Protein AF-A0A016WSY4-F1 (afdb_monomer_lite)

Radius of gyration: 16.07 Å; chains: 1; bounding box: 34×39×50 Å

Structure (mmCIF, N/CA/C/O backbone):
data_AF-A0A016WSY4-F1
#
_entry.id   AF-A0A016WSY4-F1
#
loop_
_atom_site.group_PDB
_atom_site.id
_atom_site.type_symbol
_atom_site.label_atom_id
_atom_site.label_alt_id
_atom_site.label_comp_id
_atom_site.label_asym_id
_atom_site.label_entity_id
_atom_site.label_seq_id
_atom_site.pdbx_PDB_ins_code
_atom_site.Cartn_x
_atom_site.Cartn_y
_atom_site.Cartn_z
_atom_site.occupancy
_atom_site.B_iso_or_equiv
_atom_site.auth_seq_id
_atom_site.auth_comp_id
_atom_site.auth_asym_id
_atom_site.auth_atom_id
_atom_site.pdbx_PDB_model_num
ATOM 1 N N . MET A 1 1 ? -4.813 25.061 -29.828 1.00 35.97 1 MET A N 1
ATOM 2 C CA . MET A 1 1 ? -3.754 25.445 -28.869 1.00 35.97 1 MET A CA 1
ATOM 3 C C . MET A 1 1 ? -3.486 24.241 -27.984 1.00 35.97 1 MET A C 1
ATOM 5 O O . MET A 1 1 ? -4.291 23.960 -27.110 1.00 35.97 1 MET A O 1
ATOM 9 N N . GLY A 1 2 ? -2.458 23.454 -28.306 1.00 41.19 2 GLY A N 1
ATOM 10 C CA . GLY A 1 2 ? -2.128 22.241 -27.560 1.00 41.19 2 GLY A CA 1
ATOM 11 C C . GLY A 1 2 ? -1.401 22.601 -26.273 1.00 41.19 2 GLY A C 1
ATOM 12 O O . GLY A 1 2 ? -0.325 23.192 -26.320 1.00 41.19 2 GLY A O 1
ATOM 13 N N . THR A 1 3 ? -1.988 22.272 -25.129 1.00 43.53 3 THR A N 1
ATOM 14 C CA . THR A 1 3 ? -1.260 22.223 -23.865 1.00 43.53 3 THR A CA 1
ATOM 15 C C . THR A 1 3 ? -0.214 21.119 -23.991 1.00 43.53 3 THR A C 1
ATOM 17 O O . THR A 1 3 ? -0.553 19.940 -24.059 1.00 43.53 3 THR A O 1
ATOM 20 N N . LEU A 1 4 ? 1.062 21.502 -24.097 1.00 47.78 4 LEU A N 1
ATOM 21 C CA . LEU A 1 4 ? 2.178 20.567 -23.990 1.00 47.78 4 LEU A CA 1
ATOM 22 C C . LEU A 1 4 ? 2.006 19.808 -22.674 1.00 47.78 4 LEU A C 1
ATOM 24 O O . LEU A 1 4 ? 1.994 20.422 -21.605 1.00 47.78 4 LEU A O 1
ATOM 28 N N . ALA A 1 5 ? 1.813 18.491 -22.761 1.00 50.09 5 ALA A N 1
ATOM 29 C CA . ALA A 1 5 ? 1.825 17.652 -21.578 1.00 50.09 5 ALA A CA 1
ATOM 30 C C . ALA A 1 5 ? 3.156 17.904 -20.843 1.00 50.09 5 ALA A C 1
ATOM 32 O O . ALA A 1 5 ? 4.201 17.953 -21.502 1.00 50.09 5 ALA A O 1
ATOM 33 N N . PRO A 1 6 ? 3.134 18.126 -19.517 1.00 55.69 6 PRO A N 1
ATOM 34 C CA . PRO A 1 6 ? 4.354 18.316 -18.745 1.00 55.69 6 PRO A CA 1
ATOM 35 C C . PRO A 1 6 ? 5.336 17.176 -19.038 1.00 55.69 6 PRO A C 1
ATOM 37 O O . PRO A 1 6 ? 4.920 16.023 -19.177 1.00 55.69 6 PRO A O 1
ATOM 40 N N . SER A 1 7 ? 6.634 17.488 -19.142 1.00 64.88 7 SER A N 1
ATOM 41 C CA . SER A 1 7 ? 7.668 16.453 -19.267 1.00 64.88 7 SER A CA 1
ATOM 42 C C . SER A 1 7 ? 7.490 15.424 -18.150 1.00 64.88 7 SER A C 1
ATOM 44 O O . SER A 1 7 ? 7.047 15.788 -17.054 1.00 64.88 7 SER A O 1
ATOM 46 N N . SER A 1 8 ? 7.832 14.156 -18.408 1.00 63.66 8 SER A N 1
ATOM 47 C CA . SER A 1 8 ? 7.675 13.069 -17.431 1.00 63.66 8 SER A CA 1
ATOM 48 C C . SER A 1 8 ? 8.158 13.490 -16.044 1.00 63.66 8 SER A C 1
ATOM 50 O O . SER A 1 8 ? 7.426 13.350 -15.070 1.00 63.66 8 SER A O 1
ATOM 52 N N . ASP A 1 9 ? 9.320 14.136 -15.980 1.00 65.62 9 ASP A N 1
ATOM 53 C CA . ASP A 1 9 ? 9.967 14.567 -14.743 1.00 65.62 9 ASP A CA 1
ATOM 54 C C . ASP A 1 9 ? 9.170 15.637 -13.984 1.00 65.62 9 ASP A C 1
ATOM 56 O O . ASP A 1 9 ? 9.051 15.574 -12.761 1.00 65.62 9 ASP A O 1
ATOM 60 N N . SER A 1 10 ? 8.559 16.590 -14.692 1.00 65.12 10 SER A N 1
ATOM 61 C CA . SER A 1 10 ? 7.732 17.637 -14.074 1.00 65.12 10 SER A CA 1
ATOM 62 C C . SER A 1 10 ? 6.388 17.107 -13.558 1.00 65.12 10 SER A C 1
ATOM 64 O O . SER A 1 10 ? 5.914 17.545 -12.508 1.00 65.12 10 SER A O 1
ATOM 66 N N . PHE A 1 11 ? 5.808 16.110 -14.233 1.00 64.69 11 PHE A N 1
ATOM 67 C CA . PHE A 1 11 ? 4.610 15.413 -13.763 1.00 64.69 11 PHE A CA 1
ATOM 68 C C . PHE A 1 11 ? 4.905 14.541 -12.534 1.00 64.69 11 PHE A C 1
ATOM 70 O O . PHE A 1 11 ? 4.161 14.595 -11.555 1.00 64.69 11 PHE A O 1
ATOM 77 N N . ILE A 1 12 ? 6.028 13.809 -12.535 1.00 64.25 12 ILE A N 1
ATOM 78 C CA . ILE A 1 12 ? 6.499 13.059 -11.360 1.00 64.25 12 ILE A CA 1
ATOM 79 C C . ILE A 1 12 ? 6.726 14.000 -10.171 1.00 64.25 12 ILE A C 1
ATOM 81 O O . ILE A 1 12 ? 6.282 13.708 -9.062 1.00 64.25 12 ILE A O 1
ATOM 85 N N . ALA A 1 13 ? 7.384 15.141 -10.387 1.00 65.31 13 ALA A N 1
ATOM 86 C CA . ALA A 1 13 ? 7.637 16.118 -9.330 1.00 65.31 13 ALA A CA 1
ATOM 87 C C . ALA A 1 13 ? 6.341 16.709 -8.753 1.00 65.31 13 ALA A C 1
ATOM 89 O O . ALA A 1 13 ? 6.261 16.963 -7.553 1.00 65.31 13 ALA A O 1
ATOM 90 N N . TYR A 1 14 ? 5.315 16.908 -9.586 1.00 63.34 14 TYR A N 1
ATOM 91 C CA . TYR A 1 14 ? 3.997 17.347 -9.133 1.00 63.34 14 TYR A CA 1
ATOM 92 C C . TYR A 1 14 ? 3.287 16.281 -8.286 1.00 63.34 14 TYR A C 1
ATOM 94 O O . TYR A 1 14 ? 2.741 16.614 -7.236 1.00 63.34 14 TYR A O 1
ATOM 102 N N . LEU A 1 15 ? 3.319 15.016 -8.715 1.00 62.84 15 LEU A N 1
ATOM 103 C CA . LEU A 1 15 ? 2.683 13.904 -7.999 1.00 62.84 15 LEU A CA 1
ATOM 104 C C . LEU A 1 15 ? 3.372 13.569 -6.672 1.00 62.84 15 LEU A C 1
ATOM 106 O O . LEU A 1 15 ? 2.699 13.182 -5.724 1.00 62.84 15 LEU A O 1
ATOM 110 N N . ASN A 1 16 ? 4.687 13.769 -6.585 1.00 63.00 16 ASN A N 1
ATOM 111 C CA . ASN A 1 16 ? 5.472 13.526 -5.373 1.00 63.00 16 ASN A CA 1
ATOM 112 C C . ASN A 1 16 ? 5.549 14.742 -4.437 1.00 63.00 16 ASN A C 1
ATOM 114 O O . ASN A 1 16 ? 6.398 14.774 -3.541 1.00 63.00 16 ASN A O 1
ATOM 118 N N . LYS A 1 17 ? 4.706 15.766 -4.628 1.00 65.38 17 LYS A N 1
ATOM 119 C CA . LYS A 1 17 ? 4.652 16.877 -3.675 1.00 65.38 17 LYS A CA 1
ATOM 120 C C . LYS A 1 17 ? 4.302 16.341 -2.282 1.00 65.38 17 LYS A C 1
ATOM 122 O O . LYS A 1 17 ? 3.398 15.515 -2.160 1.00 65.38 17 LYS A O 1
ATOM 127 N N . PRO A 1 18 ? 4.997 16.802 -1.230 1.00 62.47 18 PRO A N 1
ATOM 128 C CA . PRO A 1 18 ? 4.700 16.362 0.121 1.00 62.47 18 PRO A CA 1
ATOM 129 C C . PRO A 1 18 ? 3.262 16.736 0.477 1.00 62.47 18 PRO A C 1
ATOM 131 O O . PRO A 1 18 ? 2.870 17.895 0.327 1.00 62.47 18 PRO A O 1
ATOM 134 N N . ILE A 1 19 ? 2.513 15.754 0.980 1.00 62.31 19 ILE A N 1
ATOM 135 C CA . ILE A 1 19 ? 1.176 15.972 1.535 1.00 62.31 19 ILE A CA 1
ATOM 136 C C . ILE A 1 19 ? 1.274 17.032 2.628 1.00 62.31 19 ILE A C 1
ATOM 138 O O . ILE A 1 19 ? 2.120 16.963 3.527 1.00 62.31 19 ILE A O 1
ATOM 142 N N . HIS A 1 20 ? 0.439 18.061 2.523 1.00 63.56 20 HIS A N 1
ATOM 143 C CA . HIS A 1 20 ? 0.478 19.178 3.454 1.00 63.56 20 HIS A CA 1
ATOM 144 C C . HIS A 1 20 ? -0.131 18.762 4.799 1.00 63.56 20 HIS A C 1
ATOM 146 O O . HIS A 1 20 ? -1.101 18.014 4.849 1.00 63.56 20 HIS A O 1
ATOM 152 N N . ARG A 1 21 ? 0.393 19.294 5.915 1.00 58.25 21 ARG A N 1
ATOM 153 C CA . ARG A 1 21 ? -0.044 18.959 7.293 1.00 58.25 21 ARG A CA 1
ATOM 154 C C . ARG A 1 21 ? -1.568 18.957 7.500 1.00 58.25 21 ARG A C 1
ATOM 156 O O . ARG A 1 21 ? -2.058 18.181 8.307 1.00 58.25 21 ARG A O 1
ATOM 163 N N . LYS A 1 22 ? -2.304 19.821 6.791 1.00 62.28 22 LYS A N 1
ATOM 164 C CA . LYS A 1 22 ? -3.771 19.907 6.880 1.00 62.28 22 LYS A CA 1
ATOM 165 C C . LYS A 1 22 ? -4.492 18.690 6.287 1.00 62.28 22 LYS A C 1
ATOM 167 O O . LYS A 1 22 ? -5.556 18.344 6.776 1.00 62.28 22 LYS A O 1
ATOM 172 N N . GLU A 1 23 ? -3.929 18.047 5.269 1.00 63.19 23 GLU A N 1
ATOM 173 C CA . GLU A 1 23 ? -4.536 16.887 4.599 1.00 63.19 23 GLU A CA 1
ATOM 174 C C . GLU A 1 23 ? -4.441 15.622 5.462 1.00 63.19 23 GLU A C 1
ATOM 176 O O . GLU A 1 23 ? -5.360 14.810 5.461 1.00 63.19 23 GLU A O 1
ATOM 181 N N . VAL A 1 24 ? -3.379 15.495 6.267 1.00 69.06 24 VAL A N 1
ATOM 182 C CA . VAL A 1 24 ? -3.214 14.382 7.220 1.00 69.06 24 VAL A CA 1
ATOM 183 C C . VAL A 1 24 ? -4.312 14.400 8.292 1.00 69.06 24 VAL A C 1
ATOM 185 O O . VAL A 1 24 ? -4.882 13.360 8.596 1.00 69.06 24 VAL A O 1
ATOM 188 N N . LEU A 1 25 ? -4.690 15.585 8.785 1.00 81.00 25 LEU A N 1
ATOM 189 C CA . LEU A 1 25 ? -5.719 15.724 9.823 1.00 81.00 25 LEU A CA 1
ATOM 190 C C . LEU A 1 25 ? -7.116 15.285 9.359 1.00 81.00 25 LEU A C 1
ATOM 192 O O . LEU A 1 25 ? -7.880 14.757 10.156 1.00 81.00 25 LEU A O 1
ATOM 196 N N . VAL A 1 26 ? -7.450 15.486 8.080 1.00 91.88 26 VAL A N 1
ATOM 197 C CA . VAL A 1 26 ? -8.759 15.084 7.532 1.00 91.88 26 VAL A CA 1
ATOM 198 C C . VAL A 1 26 ? -8.867 13.564 7.424 1.00 91.88 26 VAL A C 1
ATOM 200 O O . VAL A 1 26 ? -9.926 13.003 7.687 1.00 91.88 26 VAL A O 1
ATOM 203 N N . ILE A 1 27 ? -7.776 12.899 7.039 1.00 91.00 27 ILE A N 1
ATOM 204 C CA . ILE A 1 27 ? -7.715 11.436 6.947 1.00 91.00 27 ILE A CA 1
ATOM 205 C C . ILE A 1 27 ? -7.894 10.831 8.337 1.00 91.00 27 ILE A C 1
ATOM 207 O O . ILE A 1 27 ? -8.702 9.922 8.514 1.00 91.00 27 ILE A O 1
ATOM 211 N N . ASP A 1 28 ? -7.163 11.360 9.317 1.00 89.38 28 ASP A N 1
ATOM 212 C CA . ASP A 1 28 ? -7.188 10.839 10.676 1.00 89.38 28 ASP A CA 1
ATOM 213 C C . ASP A 1 28 ? -8.577 11.030 11.325 1.00 89.38 28 ASP A C 1
ATOM 215 O O . ASP A 1 28 ? -9.112 10.059 11.862 1.00 89.38 28 ASP A O 1
ATOM 219 N N . ASP A 1 29 ? -9.197 12.211 11.180 1.00 94.06 29 ASP A N 1
ATOM 220 C CA . ASP A 1 29 ? -10.563 12.509 11.657 1.00 94.06 29 ASP A CA 1
ATOM 221 C C . ASP A 1 29 ? -11.624 11.621 10.991 1.00 94.06 29 ASP A C 1
ATOM 223 O O . ASP A 1 29 ? -12.501 11.070 11.660 1.00 94.06 29 ASP A O 1
ATOM 227 N N . PHE A 1 30 ? -11.530 11.420 9.672 1.00 95.00 30 PHE A N 1
ATOM 228 C CA . PHE A 1 30 ? -12.449 10.543 8.949 1.00 95.00 30 PHE A CA 1
ATOM 229 C C . PHE A 1 30 ? -12.351 9.099 9.453 1.00 95.00 30 PHE A C 1
ATOM 231 O O . PHE A 1 30 ? -13.371 8.469 9.732 1.00 95.00 30 PHE A O 1
ATOM 238 N N . CYS A 1 31 ? -11.133 8.578 9.609 1.00 93.62 31 CYS A N 1
ATOM 239 C CA . CYS A 1 31 ? -10.923 7.236 10.138 1.00 93.62 31 CYS A CA 1
ATOM 240 C C . CYS A 1 31 ? -11.493 7.083 11.553 1.00 93.62 31 CYS A C 1
ATOM 242 O O . CYS A 1 31 ? -12.209 6.120 11.815 1.00 93.62 31 CYS A O 1
ATOM 244 N N . GLU A 1 32 ? -11.254 8.049 12.442 1.00 94.31 32 GLU A N 1
ATOM 245 C CA . GLU A 1 32 ? -11.787 8.035 13.811 1.00 94.31 32 GLU A CA 1
ATOM 246 C C . GLU A 1 32 ? -13.310 8.077 13.845 1.00 94.31 32 GLU A C 1
ATOM 248 O O . GLU A 1 32 ? -13.944 7.272 14.528 1.00 94.31 32 GLU A O 1
ATOM 253 N N . ARG A 1 33 ? -13.912 8.967 13.055 1.00 96.88 33 ARG A N 1
ATOM 254 C CA . ARG A 1 33 ? -15.364 9.135 12.995 1.00 96.88 33 ARG A CA 1
ATOM 255 C C . ARG A 1 33 ? -16.094 7.873 12.540 1.00 96.88 33 ARG A C 1
ATOM 257 O O . ARG A 1 33 ? -17.216 7.633 12.985 1.00 96.88 33 ARG A O 1
ATOM 264 N N . PHE A 1 34 ? -15.495 7.105 11.635 1.00 96.75 34 PHE A N 1
ATOM 265 C CA . PHE A 1 34 ? -16.116 5.919 11.041 1.00 96.75 34 PHE A CA 1
ATOM 266 C C . PHE A 1 34 ? -15.538 4.594 11.559 1.00 96.75 34 PHE A C 1
ATOM 268 O O . PHE A 1 34 ? -15.958 3.537 11.093 1.00 96.75 34 PHE A O 1
ATOM 275 N N . GLY A 1 35 ? -14.610 4.632 12.521 1.00 93.50 35 GLY A N 1
ATOM 276 C CA . GLY A 1 35 ? -13.966 3.436 13.068 1.00 93.50 35 GLY A CA 1
ATOM 277 C C . GLY A 1 35 ? -13.157 2.651 12.029 1.00 93.50 35 GLY A C 1
ATOM 278 O O . GLY A 1 35 ? -13.144 1.424 12.066 1.00 93.50 35 GLY A O 1
ATOM 279 N N . LEU A 1 36 ? -12.530 3.345 11.075 1.00 92.19 36 LEU A N 1
ATOM 280 C CA . LEU A 1 36 ? -11.706 2.741 10.026 1.00 92.19 36 LEU A CA 1
ATOM 281 C C . LEU A 1 36 ? -10.230 2.746 10.428 1.00 92.19 36 LEU A C 1
ATOM 283 O O . LEU A 1 36 ? -9.724 3.729 10.964 1.00 92.19 36 LEU A O 1
ATOM 287 N N . GLU A 1 37 ? -9.523 1.667 10.105 1.00 86.94 37 GLU A N 1
ATOM 288 C CA . GLU A 1 37 ? -8.087 1.543 10.386 1.00 86.94 37 GLU A CA 1
ATOM 289 C C . GLU A 1 37 ? -7.227 2.042 9.213 1.00 86.94 37 GLU A C 1
ATOM 291 O O . GLU A 1 37 ? -6.178 2.653 9.416 1.00 86.94 37 GLU A O 1
ATOM 296 N N . LEU A 1 38 ? -7.700 1.839 7.979 1.00 88.44 38 LEU A N 1
ATOM 297 C CA . LEU A 1 38 ? -6.969 2.163 6.760 1.00 88.44 38 LEU A CA 1
ATOM 298 C C . LEU A 1 38 ? -7.924 2.543 5.625 1.00 88.44 38 LEU A C 1
ATOM 300 O O . LEU A 1 38 ? -8.890 1.837 5.338 1.00 88.44 38 LEU A O 1
ATOM 304 N N . ILE A 1 39 ? -7.606 3.627 4.923 1.00 92.81 39 ILE A N 1
ATOM 305 C CA . ILE A 1 39 ? -8.196 3.964 3.629 1.00 92.81 39 ILE A CA 1
ATOM 306 C C . ILE A 1 39 ? -7.248 3.477 2.535 1.00 92.81 39 ILE A C 1
ATOM 308 O O . ILE A 1 39 ? -6.084 3.875 2.496 1.00 92.81 39 ILE A O 1
ATOM 312 N N . VAL A 1 40 ? -7.751 2.667 1.607 1.00 94.12 40 VAL A N 1
ATOM 313 C CA . VAL A 1 40 ? -7.010 2.268 0.403 1.00 94.12 40 VAL A CA 1
ATOM 314 C C . VAL A 1 40 ? -7.607 2.980 -0.802 1.00 94.12 40 VAL A C 1
ATOM 316 O O . VAL A 1 40 ? -8.814 2.932 -1.037 1.00 94.12 40 VAL A O 1
ATOM 319 N N . ARG A 1 41 ? -6.763 3.654 -1.581 1.00 94.88 41 ARG A N 1
ATOM 320 C CA . ARG A 1 41 ? -7.158 4.361 -2.802 1.00 94.88 41 ARG A CA 1
ATOM 321 C C . ARG A 1 41 ? -6.187 4.096 -3.945 1.00 94.88 41 ARG A C 1
ATOM 323 O O . ARG A 1 41 ? -5.080 3.622 -3.736 1.00 94.88 41 ARG A O 1
ATOM 330 N N . ALA A 1 42 ? -6.579 4.486 -5.154 1.00 93.88 42 ALA A N 1
ATOM 331 C CA . ALA A 1 42 ? -5.712 4.457 -6.330 1.00 93.88 42 ALA A CA 1
ATOM 332 C C . ALA A 1 42 ? -5.590 5.854 -6.962 1.00 93.88 42 ALA A C 1
ATOM 334 O O . ALA A 1 42 ? -5.376 6.843 -6.255 1.00 93.88 42 ALA A O 1
ATOM 335 N N . HIS A 1 43 ? -5.805 5.956 -8.277 1.00 93.00 43 HIS A N 1
ATOM 336 C CA . HIS A 1 43 ? -5.938 7.183 -9.077 1.00 93.00 43 HIS A CA 1
ATOM 337 C C . HIS A 1 43 ? -4.665 8.033 -9.253 1.00 93.00 43 HIS A C 1
ATOM 339 O O . HIS A 1 43 ? -4.432 8.535 -10.349 1.00 93.00 43 HIS A O 1
ATOM 345 N N . GLN A 1 44 ? -3.821 8.182 -8.232 1.00 88.25 44 GLN A N 1
ATOM 346 C CA . GLN A 1 44 ? -2.536 8.874 -8.354 1.00 88.25 44 GLN A CA 1
ATOM 347 C C 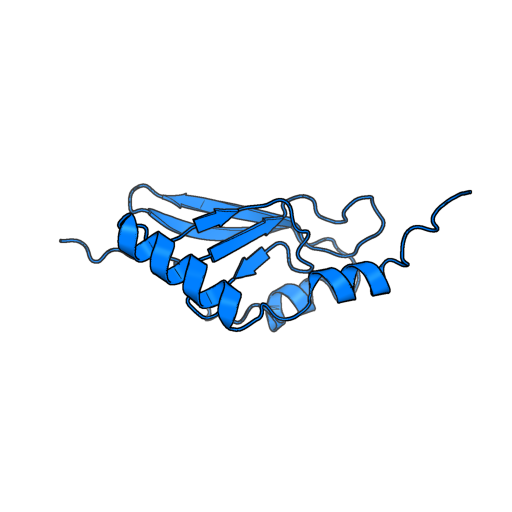. GLN A 1 44 ? -1.435 7.866 -8.673 1.00 88.25 44 GLN A C 1
ATOM 349 O O . GLN A 1 44 ? -1.331 6.834 -8.016 1.00 88.25 44 GLN A O 1
ATOM 354 N N . MET A 1 45 ? -0.622 8.162 -9.686 1.00 87.94 45 MET A N 1
ATOM 355 C CA . MET A 1 45 ? 0.527 7.327 -10.012 1.00 87.94 45 MET A CA 1
ATOM 356 C C . MET A 1 45 ? 1.629 7.526 -8.972 1.00 87.94 45 MET A C 1
ATOM 358 O O . MET A 1 45 ? 2.017 8.654 -8.669 1.00 87.94 45 MET A O 1
ATOM 362 N N . CYS A 1 46 ? 2.123 6.412 -8.438 1.00 85.62 46 CYS A N 1
ATOM 363 C CA . CYS A 1 46 ? 3.217 6.365 -7.480 1.00 85.62 46 CYS A CA 1
ATOM 364 C C . CYS A 1 46 ? 4.438 5.745 -8.157 1.00 85.62 46 CYS A C 1
ATOM 366 O O . CYS A 1 46 ? 4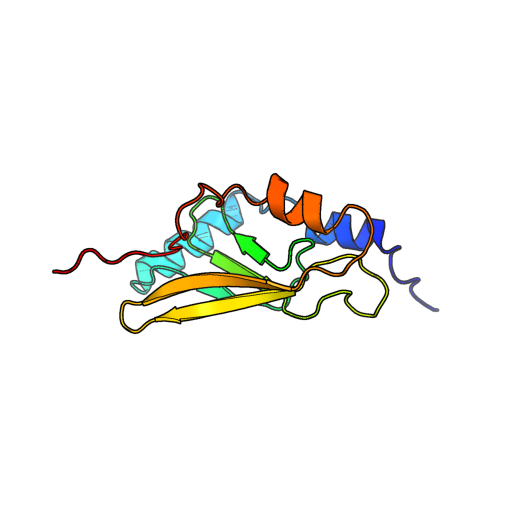.331 4.693 -8.788 1.00 85.62 46 CYS A O 1
ATOM 368 N N . LEU A 1 47 ? 5.610 6.369 -8.014 1.00 84.75 47 LEU A N 1
ATOM 369 C CA . LEU A 1 47 ? 6.826 5.910 -8.691 1.00 84.75 47 LEU A CA 1
ATOM 370 C C . LEU A 1 47 ? 7.243 4.488 -8.265 1.00 84.75 47 LEU A C 1
ATOM 372 O O . LEU A 1 47 ? 7.746 3.720 -9.086 1.00 84.75 47 LEU A O 1
ATOM 376 N N . ASP A 1 48 ? 6.986 4.118 -7.015 1.00 83.44 48 ASP A N 1
ATOM 377 C CA . ASP A 1 48 ? 7.266 2.775 -6.495 1.00 83.44 48 ASP A CA 1
ATOM 378 C C . ASP A 1 48 ? 6.021 1.877 -6.472 1.00 83.44 48 ASP A C 1
ATOM 380 O O . ASP A 1 48 ? 6.043 0.802 -5.885 1.00 83.44 48 ASP A O 1
ATOM 384 N N . GLY A 1 49 ? 4.943 2.295 -7.146 1.00 86.81 49 GLY A N 1
ATOM 385 C CA . GLY A 1 49 ? 3.682 1.556 -7.238 1.00 86.81 49 GLY A CA 1
ATOM 386 C C . GLY A 1 49 ? 2.746 1.759 -6.047 1.00 86.81 49 GLY A C 1
ATOM 387 O O . GLY A 1 49 ? 1.554 1.493 -6.163 1.00 86.81 49 GLY A O 1
ATOM 388 N N . PHE A 1 50 ? 3.228 2.326 -4.942 1.00 87.88 50 PHE A N 1
ATOM 389 C CA . PHE A 1 50 ? 2.396 2.709 -3.805 1.00 87.88 50 PHE A CA 1
ATOM 390 C C . PHE A 1 50 ? 2.952 3.939 -3.069 1.00 87.88 50 PHE A C 1
ATOM 392 O O . PHE A 1 50 ? 4.087 4.365 -3.296 1.00 87.88 50 PHE A O 1
ATOM 399 N N . TRP A 1 51 ? 2.139 4.522 -2.191 1.00 85.75 51 TRP A N 1
ATOM 400 C CA . TRP A 1 51 ? 2.525 5.591 -1.274 1.00 85.75 51 TRP A CA 1
ATOM 401 C C . TRP A 1 51 ? 1.671 5.531 -0.004 1.00 85.75 51 TRP A C 1
ATOM 403 O O . TRP A 1 51 ? 0.477 5.250 -0.079 1.00 85.75 51 TRP A O 1
ATOM 413 N N . VAL A 1 52 ? 2.263 5.810 1.157 1.00 83.06 52 VAL A N 1
ATOM 414 C CA . VAL A 1 52 ? 1.595 5.742 2.466 1.00 83.06 52 VAL A CA 1
ATOM 415 C C . VAL A 1 52 ? 1.770 7.056 3.222 1.00 83.06 52 VAL A C 1
ATOM 417 O O . VAL A 1 52 ? 2.858 7.640 3.218 1.00 83.06 52 VAL A O 1
ATOM 420 N N . THR A 1 53 ? 0.712 7.520 3.895 1.00 81.19 53 THR A N 1
ATOM 421 C CA . THR A 1 53 ? 0.804 8.686 4.788 1.00 81.19 53 THR A CA 1
ATOM 422 C C . THR A 1 53 ? 1.679 8.402 6.010 1.00 81.19 53 THR A C 1
ATOM 424 O O . THR A 1 53 ? 1.762 7.262 6.461 1.00 81.19 53 THR A O 1
ATOM 427 N N . PRO A 1 54 ? 2.272 9.434 6.640 1.00 78.62 54 PRO A N 1
ATOM 428 C CA . PRO A 1 54 ? 3.020 9.254 7.884 1.00 78.62 54 PRO A CA 1
ATOM 429 C C . PRO A 1 54 ? 2.225 8.568 9.008 1.00 78.62 54 PRO A C 1
ATOM 431 O O . PRO A 1 54 ? 2.802 7.780 9.749 1.00 78.62 54 PRO A O 1
ATOM 434 N N . SER A 1 55 ? 0.912 8.827 9.111 1.00 78.25 55 SER A N 1
ATOM 435 C CA . SER A 1 55 ? 0.015 8.174 10.081 1.00 78.25 55 SER A CA 1
ATOM 436 C C . SER A 1 55 ? -0.384 6.745 9.695 1.00 78.25 55 SER A C 1
ATOM 438 O O . SER A 1 55 ? -1.092 6.090 10.451 1.00 78.25 55 SER A O 1
ATOM 440 N N . ARG A 1 56 ? 0.045 6.255 8.523 1.00 83.94 56 ARG A N 1
ATOM 441 C CA . ARG A 1 56 ? -0.302 4.944 7.948 1.00 83.94 56 ARG A CA 1
ATOM 442 C C . ARG A 1 56 ? -1.806 4.683 7.775 1.00 83.94 56 ARG A C 1
ATOM 444 O O . ARG A 1 56 ? -2.197 3.552 7.535 1.00 83.94 56 ARG A O 1
ATOM 451 N N . ARG A 1 57 ? -2.642 5.726 7.821 1.00 86.19 57 ARG A N 1
ATOM 452 C CA . ARG A 1 57 ? -4.106 5.635 7.659 1.00 86.19 57 ARG A CA 1
ATOM 453 C C . ARG A 1 57 ? -4.605 5.793 6.221 1.00 86.19 57 ARG A C 1
ATOM 455 O O . ARG A 1 57 ? -5.782 5.565 5.961 1.00 86.19 57 ARG A O 1
ATOM 462 N N . LEU A 1 58 ? -3.734 6.151 5.275 1.00 89.50 58 LEU A N 1
ATOM 463 C CA . LEU A 1 58 ? -4.054 6.184 3.845 1.00 89.50 58 LEU A CA 1
ATOM 464 C C . LEU A 1 58 ? -2.942 5.514 3.036 1.00 89.50 58 LEU A C 1
ATOM 466 O O . LEU A 1 58 ? -1.784 5.938 3.083 1.00 89.50 58 LEU A O 1
ATOM 470 N N . LEU A 1 59 ? -3.332 4.513 2.253 1.00 90.19 59 LEU A N 1
ATOM 471 C CA . LEU A 1 59 ? -2.518 3.821 1.264 1.00 90.19 59 LEU A CA 1
ATOM 472 C C . LEU A 1 59 ? -3.014 4.184 -0.138 1.00 90.19 59 LEU A C 1
ATOM 474 O O . LEU A 1 59 ? -4.169 3.944 -0.489 1.00 90.19 59 LEU A O 1
ATOM 478 N N . THR A 1 60 ? -2.124 4.725 -0.961 1.00 91.00 60 THR A N 1
ATOM 479 C CA . THR A 1 60 ? -2.338 4.887 -2.399 1.00 91.00 60 THR A CA 1
ATOM 480 C C . THR A 1 60 ? -1.633 3.757 -3.138 1.00 91.00 60 THR A C 1
ATOM 482 O O . THR A 1 60 ? -0.446 3.539 -2.921 1.00 91.00 60 THR A O 1
ATOM 485 N N . LEU A 1 61 ? -2.345 3.071 -4.030 1.00 92.50 61 LEU A N 1
ATOM 486 C CA . LEU A 1 61 ? -1.832 2.020 -4.908 1.00 92.50 61 LEU A CA 1
ATOM 487 C C . LEU A 1 61 ? -1.917 2.440 -6.371 1.00 92.50 61 LEU A C 1
ATOM 489 O O . LEU A 1 61 ? -2.853 3.111 -6.807 1.00 92.50 61 LEU A O 1
ATOM 493 N N . PHE A 1 62 ? -0.965 1.973 -7.161 1.00 93.88 62 PHE A N 1
ATOM 494 C CA . PHE A 1 62 ? -0.967 2.135 -8.598 1.00 93.88 62 PHE A CA 1
ATOM 495 C C . PHE A 1 62 ? -0.460 0.859 -9.256 1.00 93.88 62 PHE A C 1
ATOM 497 O O . PHE A 1 62 ? 0.692 0.487 -9.078 1.00 93.88 62 PHE A O 1
ATOM 504 N N . SER A 1 63 ? -1.309 0.181 -10.026 1.00 94.56 63 SER A N 1
ATOM 505 C CA . SER A 1 63 ? -1.031 -1.187 -10.494 1.00 94.56 63 SER A CA 1
ATOM 506 C C . SER A 1 63 ? -0.585 -1.280 -11.956 1.00 94.56 63 SER A C 1
ATOM 508 O O . SER A 1 63 ? -0.396 -2.382 -12.457 1.00 94.56 63 SER A O 1
ATOM 510 N N . ALA A 1 64 ? -0.401 -0.150 -12.648 1.00 93.00 64 ALA A N 1
ATOM 511 C CA . ALA A 1 64 ? 0.078 -0.118 -14.030 1.00 93.00 64 ALA A CA 1
ATOM 512 C C . ALA A 1 64 ? 1.592 0.184 -14.072 1.00 93.00 64 ALA A C 1
ATOM 514 O O . ALA A 1 64 ? 1.973 1.361 -14.073 1.00 93.00 64 ALA A O 1
ATOM 515 N N . PRO A 1 65 ? 2.479 -0.833 -14.076 1.00 89.75 65 PRO A N 1
ATOM 516 C CA . PRO A 1 65 ? 3.909 -0.602 -14.247 1.00 89.75 65 PRO A CA 1
ATOM 517 C C . PRO A 1 65 ? 4.181 0.020 -15.617 1.00 89.75 65 PRO A C 1
ATOM 519 O O . PRO A 1 65 ? 3.460 -0.238 -16.580 1.00 89.75 65 PRO A O 1
ATOM 522 N N . MET A 1 66 ? 5.234 0.830 -15.703 1.00 88.06 66 MET A N 1
ATOM 523 C CA . MET A 1 66 ? 5.576 1.577 -16.919 1.00 88.06 66 MET A CA 1
ATOM 524 C C . MET A 1 66 ? 4.389 2.352 -17.504 1.00 88.06 66 MET A C 1
ATOM 526 O O . MET A 1 66 ? 4.058 2.216 -18.681 1.00 88.06 66 MET A O 1
ATOM 530 N N . TYR A 1 67 ? 3.720 3.153 -16.673 1.00 88.81 67 TYR A N 1
ATOM 531 C CA . TYR A 1 67 ? 2.491 3.838 -17.057 1.00 88.81 67 TYR A CA 1
ATOM 532 C C . TYR A 1 67 ? 2.650 4.602 -18.378 1.00 88.81 67 TYR A C 1
ATOM 534 O O . TYR A 1 67 ? 3.626 5.332 -18.580 1.00 88.81 67 TYR A O 1
ATOM 542 N N . CYS A 1 68 ? 1.703 4.394 -19.295 1.00 87.50 68 CYS A N 1
ATOM 543 C CA . CYS A 1 68 ? 1.712 4.937 -20.657 1.00 87.50 68 CYS A CA 1
ATOM 544 C C . CYS A 1 68 ? 3.000 4.670 -21.466 1.00 87.50 68 CYS A C 1
ATOM 546 O O . CYS A 1 68 ? 3.234 5.360 -22.452 1.00 87.50 68 CYS A O 1
ATOM 548 N N . ASN A 1 69 ? 3.849 3.717 -21.065 1.00 82.88 69 ASN A N 1
ATOM 549 C CA . ASN A 1 69 ? 5.209 3.510 -21.582 1.00 82.88 69 ASN A CA 1
ATOM 550 C C . ASN A 1 69 ? 6.126 4.747 -21.476 1.00 82.88 69 ASN A C 1
ATOM 552 O O . ASN A 1 69 ? 7.147 4.827 -22.156 1.00 82.88 69 ASN A O 1
ATOM 556 N N . LEU A 1 70 ? 5.771 5.716 -20.628 1.00 81.06 70 LEU A N 1
ATOM 557 C CA . LEU A 1 70 ? 6.502 6.977 -20.455 1.00 81.06 70 LEU A CA 1
ATOM 558 C C . LEU A 1 70 ? 7.223 7.050 -19.111 1.00 81.06 70 LEU A C 1
ATOM 560 O O . LEU A 1 70 ? 8.247 7.721 -18.986 1.00 81.06 70 LEU A O 1
ATOM 564 N N . TYR A 1 71 ? 6.692 6.370 -18.099 1.00 81.25 71 TYR A N 1
ATOM 565 C CA . TYR A 1 71 ? 7.202 6.435 -16.737 1.00 81.25 71 TYR A CA 1
ATOM 566 C C . TYR A 1 71 ? 7.927 5.145 -16.371 1.00 81.25 71 TYR A C 1
ATOM 568 O O . TYR A 1 71 ? 7.637 4.076 -16.889 1.00 81.25 71 TYR A O 1
ATOM 576 N N . ARG A 1 72 ? 8.888 5.232 -15.452 1.00 84.88 72 ARG A N 1
ATOM 577 C CA . ARG A 1 72 ? 9.621 4.069 -14.924 1.00 84.88 72 ARG A CA 1
ATOM 578 C C . ARG A 1 72 ? 9.066 3.626 -13.575 1.00 84.88 72 ARG A C 1
ATOM 580 O O . ARG A 1 72 ? 9.834 3.261 -12.685 1.00 84.88 72 ARG A O 1
ATOM 587 N N . ASN A 1 73 ? 7.756 3.762 -13.388 1.00 86.62 73 ASN A N 1
ATOM 588 C CA . ASN A 1 73 ? 7.112 3.398 -12.139 1.00 86.62 73 ASN A CA 1
ATOM 589 C C . ASN A 1 73 ? 6.946 1.879 -12.024 1.00 86.62 73 ASN A C 1
ATOM 591 O O . ASN A 1 73 ? 6.738 1.191 -13.029 1.00 86.62 73 ASN A O 1
ATOM 595 N N . ALA A 1 74 ? 7.012 1.378 -10.795 1.00 88.88 74 ALA A N 1
ATOM 596 C CA . ALA A 1 74 ? 6.518 0.045 -10.484 1.00 88.88 74 ALA A CA 1
ATOM 597 C C . ALA A 1 74 ? 4.981 0.043 -10.440 1.00 88.88 74 ALA A C 1
ATOM 599 O O . ALA A 1 74 ? 4.343 1.097 -10.354 1.00 88.88 74 ALA A O 1
ATOM 600 N N . GLY A 1 75 ? 4.398 -1.146 -10.539 1.00 90.12 75 GLY A N 1
ATOM 601 C CA . GLY A 1 75 ? 3.002 -1.391 -10.207 1.00 90.12 75 GLY A CA 1
ATOM 602 C C . GLY A 1 75 ? 2.913 -2.132 -8.878 1.00 90.12 75 GLY A C 1
ATOM 603 O O . GLY A 1 75 ? 3.752 -2.987 -8.628 1.00 90.12 75 GLY A O 1
ATOM 604 N N . THR A 1 76 ? 1.909 -1.866 -8.051 1.00 89.00 76 THR A N 1
ATOM 605 C CA . THR A 1 76 ? 1.689 -2.599 -6.794 1.00 89.00 76 THR A CA 1
ATOM 606 C C . THR A 1 76 ? 0.231 -3.019 -6.668 1.00 89.00 76 THR A C 1
ATOM 608 O O . THR A 1 76 ? -0.679 -2.290 -7.077 1.00 89.00 76 THR A O 1
ATOM 611 N N . VAL A 1 77 ? 0.015 -4.209 -6.116 1.00 91.06 77 VAL A N 1
ATOM 612 C CA . VAL A 1 77 ? -1.287 -4.707 -5.661 1.00 91.06 77 VAL A CA 1
ATOM 613 C C . VAL A 1 77 ? -1.236 -4.947 -4.154 1.00 91.06 77 VAL A C 1
ATOM 615 O O . VAL A 1 77 ? -0.155 -5.125 -3.590 1.00 91.06 77 VAL A O 1
ATOM 618 N N . LEU A 1 78 ? -2.401 -4.919 -3.513 1.00 91.62 78 LEU A N 1
ATOM 619 C CA . LEU A 1 78 ? -2.558 -5.229 -2.097 1.00 91.62 78 LEU A CA 1
ATOM 620 C C . LEU A 1 78 ? -3.282 -6.566 -1.963 1.00 91.62 78 LEU A C 1
ATOM 622 O O . LEU A 1 78 ? -4.383 -6.713 -2.492 1.00 91.62 78 LEU A O 1
ATOM 626 N N . ASP A 1 79 ? -2.658 -7.499 -1.259 1.00 88.31 79 ASP A N 1
ATOM 627 C CA . ASP A 1 79 ? -3.274 -8.739 -0.803 1.00 88.31 79 ASP A CA 1
ATOM 628 C C . ASP A 1 79 ? -3.804 -8.542 0.622 1.00 88.31 79 ASP A C 1
ATOM 630 O O . ASP A 1 79 ? -3.116 -7.952 1.462 1.00 88.31 79 ASP A O 1
ATOM 634 N N . VAL A 1 80 ? -5.043 -8.968 0.871 1.00 88.81 80 VAL A N 1
ATOM 635 C CA . VAL A 1 80 ? -5.726 -8.804 2.163 1.00 88.81 80 VAL A CA 1
ATOM 636 C C . VAL A 1 80 ? -6.293 -10.147 2.595 1.00 88.81 80 VAL A C 1
ATOM 638 O O . VAL A 1 80 ? -7.167 -10.688 1.916 1.00 88.81 80 VAL A O 1
ATOM 641 N N . ASP A 1 81 ? -5.813 -10.672 3.722 1.00 87.12 81 ASP A N 1
ATOM 642 C CA . ASP A 1 81 ? -6.258 -11.970 4.236 1.00 87.12 81 ASP A CA 1
ATOM 643 C C . ASP A 1 81 ? -7.538 -11.882 5.096 1.00 87.12 81 ASP A C 1
ATOM 645 O O . ASP A 1 81 ? -8.098 -10.813 5.352 1.00 87.12 81 ASP A O 1
ATOM 649 N N . GLU A 1 82 ? -8.005 -13.039 5.569 1.00 88.62 82 GLU A N 1
ATOM 650 C CA . GLU A 1 82 ? -9.184 -13.180 6.437 1.00 88.62 82 GLU A CA 1
ATOM 651 C C . GLU A 1 82 ? -9.072 -12.462 7.795 1.00 88.62 82 GLU A C 1
ATOM 653 O O . GLU A 1 82 ? -10.089 -12.149 8.415 1.00 88.62 82 GLU A O 1
ATOM 658 N N . ASN A 1 83 ? -7.852 -12.155 8.237 1.00 85.56 83 ASN A N 1
ATOM 659 C CA . ASN A 1 83 ? -7.549 -11.406 9.455 1.00 85.56 83 ASN A CA 1
ATOM 660 C C . ASN A 1 83 ? -7.293 -9.914 9.171 1.00 85.56 83 ASN A C 1
ATOM 662 O O . ASN A 1 83 ? -6.809 -9.200 10.050 1.00 85.56 83 ASN A O 1
ATOM 666 N N . LEU A 1 84 ? -7.619 -9.440 7.959 1.00 83.94 84 LEU A N 1
ATOM 667 C CA . LEU A 1 84 ? -7.382 -8.077 7.466 1.00 83.94 84 LEU A CA 1
ATOM 668 C C . LEU A 1 84 ? -5.903 -7.684 7.394 1.00 83.94 84 LEU A C 1
ATOM 670 O O . LEU A 1 84 ? -5.561 -6.500 7.306 1.00 83.94 84 LEU A O 1
ATOM 674 N N . ARG A 1 85 ? -5.011 -8.672 7.376 1.00 80.88 85 ARG A N 1
ATOM 675 C CA . ARG A 1 85 ? -3.588 -8.438 7.179 1.00 80.88 85 ARG A CA 1
ATOM 676 C C . ARG A 1 85 ?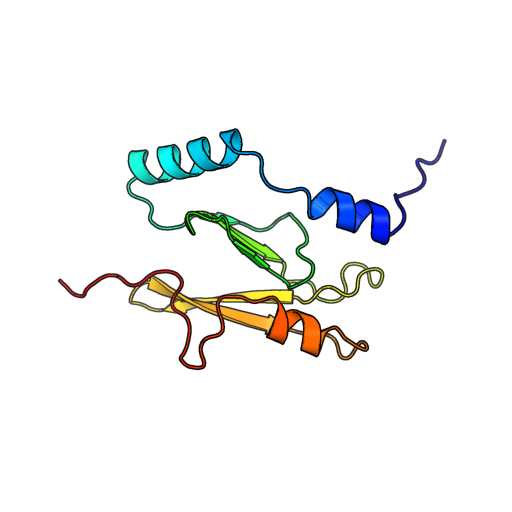 -3.338 -8.021 5.745 1.00 80.88 85 ARG A C 1
ATOM 678 O O . ARG A 1 85 ? -3.775 -8.679 4.811 1.00 80.88 85 ARG A O 1
ATOM 685 N N . CYS A 1 86 ? -2.619 -6.919 5.597 1.00 83.38 86 CYS A N 1
ATOM 686 C CA . CYS A 1 86 ? -2.424 -6.225 4.333 1.00 83.38 86 CYS A CA 1
ATOM 687 C C . CYS A 1 86 ? -0.969 -6.362 3.865 1.00 83.38 86 CYS A C 1
ATOM 689 O O . CYS A 1 86 ? -0.089 -5.779 4.501 1.00 83.38 86 CYS A O 1
ATOM 691 N N . GLN A 1 87 ? -0.734 -7.067 2.752 1.00 83.69 87 GLN A N 1
ATOM 692 C CA . GLN A 1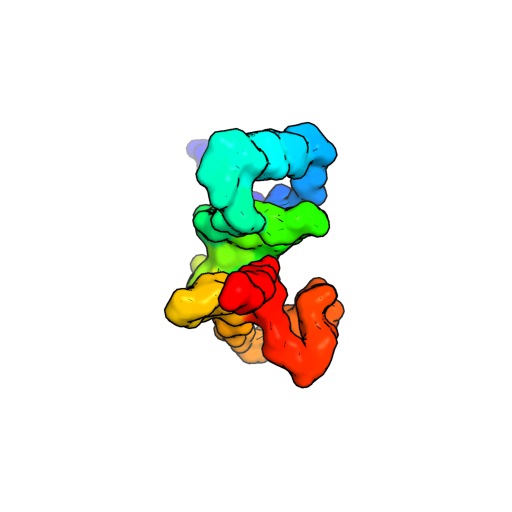 87 ? 0.582 -7.280 2.136 1.00 83.69 87 GLN A CA 1
ATOM 693 C C . GLN A 1 87 ? 0.686 -6.593 0.765 1.00 83.69 87 GLN A C 1
ATOM 695 O O . GLN A 1 87 ? -0.198 -6.714 -0.081 1.00 83.69 87 GLN A O 1
ATOM 700 N N . LEU A 1 88 ? 1.799 -5.898 0.506 1.00 83.94 88 LEU A N 1
ATOM 701 C CA . LEU A 1 88 ? 2.075 -5.274 -0.794 1.00 83.94 88 LEU A CA 1
ATOM 702 C C . LEU A 1 88 ? 2.867 -6.209 -1.711 1.00 83.94 88 LEU A C 1
ATOM 704 O O . LEU A 1 88 ? 3.939 -6.689 -1.348 1.00 83.94 88 LEU A O 1
ATOM 708 N N . ILE A 1 89 ? 2.386 -6.390 -2.941 1.00 86.12 89 ILE A N 1
ATOM 709 C CA . ILE A 1 89 ? 3.063 -7.170 -3.982 1.00 86.12 89 ILE A CA 1
ATOM 710 C C . ILE A 1 89 ? 3.380 -6.241 -5.156 1.00 86.12 89 ILE A C 1
ATOM 712 O O . ILE A 1 89 ? 2.478 -5.718 -5.814 1.00 86.12 89 ILE A O 1
ATOM 716 N N . SER A 1 90 ? 4.672 -6.029 -5.427 1.00 83.50 90 SER A N 1
ATOM 717 C CA . SER A 1 90 ? 5.144 -5.057 -6.423 1.00 83.50 90 SER A CA 1
ATOM 718 C C . SER A 1 90 ? 5.702 -5.709 -7.691 1.00 83.50 90 SER A C 1
ATOM 720 O O . SER A 1 90 ? 6.609 -6.536 -7.653 1.00 83.50 90 SER A O 1
ATOM 722 N N . MET A 1 91 ? 5.201 -5.257 -8.837 1.00 86.69 91 MET A N 1
ATOM 723 C CA . MET A 1 91 ? 5.669 -5.543 -10.189 1.00 86.69 91 MET A CA 1
ATOM 724 C C . MET A 1 91 ? 6.650 -4.451 -10.622 1.00 86.69 91 MET A C 1
ATOM 726 O O . MET A 1 91 ? 6.255 -3.326 -10.944 1.00 86.69 91 MET A O 1
ATOM 730 N N . VAL A 1 92 ? 7.941 -4.773 -10.632 1.00 83.56 92 VAL A N 1
ATOM 731 C CA . VAL A 1 92 ? 8.993 -3.809 -10.970 1.00 83.56 92 VAL A CA 1
ATOM 732 C C . VAL A 1 92 ? 9.512 -4.072 -12.386 1.00 83.56 92 VAL A C 1
ATOM 734 O O . VAL A 1 92 ? 9.983 -5.177 -12.650 1.00 83.56 92 VAL A O 1
ATOM 737 N N . PRO A 1 93 ? 9.470 -3.088 -13.302 1.00 80.50 93 PRO A N 1
ATOM 738 C CA . PRO A 1 93 ? 10.031 -3.262 -14.639 1.00 80.50 93 PRO A CA 1
ATOM 739 C C . PRO A 1 93 ? 11.560 -3.422 -14.593 1.00 80.50 93 PRO A C 1
ATOM 741 O O . PRO A 1 93 ? 12.228 -2.783 -13.778 1.00 80.50 93 PRO A O 1
ATOM 744 N N . GLU A 1 94 ? 12.137 -4.184 -15.531 1.00 74.56 94 GLU A N 1
ATOM 745 C CA . GLU A 1 94 ? 13.592 -4.454 -15.644 1.00 74.56 94 GLU A CA 1
ATOM 746 C C . GLU A 1 94 ? 14.451 -3.226 -16.026 1.00 74.56 94 GLU A C 1
ATOM 748 O O . GLU A 1 94 ? 15.638 -3.319 -16.337 1.00 74.56 94 GLU A O 1
ATOM 753 N N . SER A 1 95 ? 13.878 -2.027 -15.982 1.00 74.00 95 SER A N 1
ATOM 754 C CA . SER A 1 95 ? 14.591 -0.784 -16.252 1.00 74.00 95 SER A CA 1
ATOM 755 C C . SER A 1 95 ? 15.677 -0.512 -15.201 1.00 74.00 95 SER A C 1
ATOM 757 O O . SER A 1 95 ? 15.431 -0.579 -13.994 1.00 74.00 95 SER A O 1
ATOM 759 N N . ARG A 1 96 ? 16.876 -0.114 -15.660 1.00 73.06 96 ARG A N 1
ATOM 760 C CA . ARG A 1 96 ? 18.041 0.203 -14.807 1.00 73.06 96 ARG A CA 1
ATOM 761 C C . ARG A 1 96 ? 17.649 1.095 -13.617 1.00 73.06 96 ARG A C 1
ATOM 763 O O . ARG A 1 96 ? 17.071 2.163 -13.816 1.00 73.06 96 ARG A O 1
ATOM 770 N N . GLY A 1 97 ? 17.971 0.643 -12.402 1.00 69.50 97 GLY A N 1
ATOM 771 C CA . GLY A 1 97 ? 17.749 1.364 -11.142 1.00 69.50 97 GLY A CA 1
ATOM 772 C C . GLY A 1 97 ? 16.327 1.303 -10.564 1.00 69.50 97 GLY A C 1
ATOM 773 O O . GLY A 1 97 ? 16.118 1.802 -9.463 1.00 69.50 97 GLY A O 1
ATOM 774 N N . CYS A 1 98 ? 15.349 0.696 -11.251 1.00 68.94 98 CYS A N 1
ATOM 775 C CA . CYS A 1 98 ? 13.972 0.610 -10.737 1.00 68.94 98 CYS A CA 1
ATOM 776 C C . CYS A 1 98 ? 13.853 -0.390 -9.585 1.00 68.94 98 CYS A C 1
ATOM 778 O O . CYS A 1 98 ? 13.253 -0.070 -8.563 1.00 68.94 98 CYS A O 1
ATOM 780 N N . ARG A 1 99 ? 14.487 -1.563 -9.719 1.00 72.38 99 ARG A N 1
ATOM 781 C CA . ARG A 1 99 ? 14.552 -2.576 -8.656 1.00 72.38 99 ARG A CA 1
ATOM 782 C C . ARG A 1 99 ? 15.220 -2.032 -7.396 1.00 72.38 99 ARG A C 1
ATOM 784 O O . ARG A 1 99 ? 14.632 -2.102 -6.325 1.00 72.38 99 ARG A O 1
ATOM 791 N N . ASP A 1 100 ? 16.387 -1.406 -7.538 1.00 73.88 100 ASP A N 1
ATOM 792 C CA . ASP A 1 100 ? 17.117 -0.834 -6.401 1.00 73.88 100 ASP A CA 1
ATOM 793 C C . ASP A 1 100 ? 16.335 0.281 -5.705 1.00 73.88 100 ASP A C 1
ATOM 795 O O . ASP A 1 100 ? 16.404 0.402 -4.486 1.00 73.88 100 ASP A O 1
ATOM 799 N N . ARG A 1 101 ? 15.574 1.095 -6.451 1.00 74.50 101 ARG A N 1
ATOM 800 C CA . ARG A 1 101 ? 14.736 2.151 -5.870 1.00 74.50 101 ARG A CA 1
ATOM 801 C C . ARG A 1 101 ? 13.616 1.5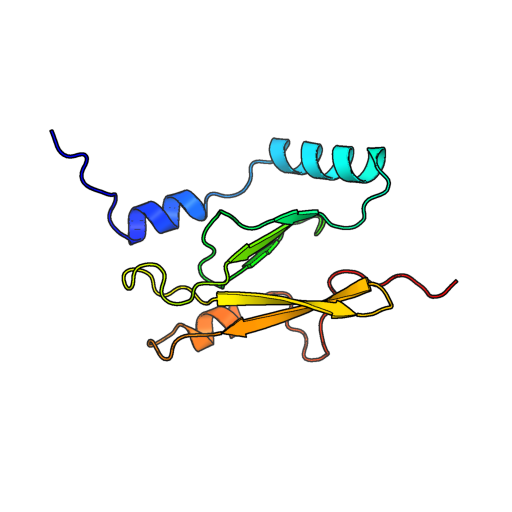71 -5.010 1.00 74.50 101 ARG A C 1
ATOM 803 O O . ARG A 1 101 ? 13.511 1.949 -3.848 1.00 74.50 101 ARG A O 1
ATOM 810 N N . VAL A 1 102 ? 12.856 0.619 -5.553 1.00 66.69 102 VAL A N 1
ATOM 811 C CA . VAL A 1 102 ? 11.751 -0.045 -4.839 1.00 66.69 102 VAL A CA 1
ATOM 812 C C . VAL A 1 102 ? 12.256 -0.801 -3.608 1.00 66.69 102 VAL A C 1
ATOM 814 O O . VAL A 1 102 ? 11.580 -0.828 -2.586 1.00 66.69 102 VAL A O 1
ATOM 817 N N . LEU A 1 103 ? 13.458 -1.380 -3.668 1.00 66.31 103 LEU A N 1
ATOM 818 C CA . LEU A 1 103 ? 14.064 -2.057 -2.519 1.00 66.31 103 LEU A CA 1
ATOM 819 C C . LEU A 1 103 ? 14.637 -1.075 -1.480 1.00 66.31 103 LEU A C 1
ATOM 821 O O . LEU A 1 103 ? 14.508 -1.320 -0.290 1.00 66.31 103 LEU A O 1
ATOM 825 N N . ARG A 1 104 ? 15.239 0.053 -1.890 1.00 63.88 104 ARG A N 1
ATOM 826 C CA . ARG A 1 104 ? 15.881 1.018 -0.967 1.00 63.88 104 ARG A CA 1
ATOM 827 C C . ARG A 1 104 ? 1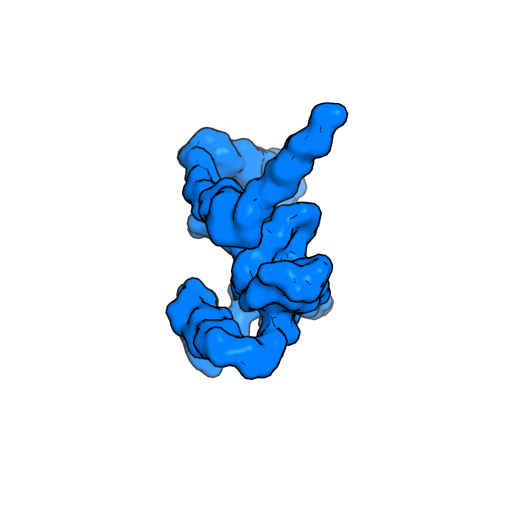4.936 2.039 -0.335 1.00 63.88 104 ARG A C 1
ATOM 829 O O . ARG A 1 104 ? 15.204 2.496 0.771 1.00 63.88 104 ARG A O 1
ATOM 836 N N . GLN A 1 105 ? 13.918 2.506 -1.058 1.00 53.47 105 GLN A N 1
ATOM 837 C CA . GLN A 1 105 ? 13.052 3.611 -0.606 1.00 53.47 105 GLN A CA 1
ATOM 838 C C . GLN A 1 105 ? 11.838 3.144 0.178 1.00 53.47 105 GLN A C 1
ATOM 840 O O . GLN A 1 105 ? 11.204 3.928 0.887 1.00 53.47 105 GLN A O 1
ATOM 845 N N . ASN A 1 106 ? 11.530 1.865 0.072 1.00 50.09 106 ASN A N 1
ATOM 846 C CA . ASN A 1 106 ? 10.432 1.268 0.775 1.00 50.09 106 ASN A CA 1
ATOM 847 C C . ASN A 1 106 ? 10.879 1.028 2.230 1.00 50.09 106 ASN A C 1
ATOM 849 O O . ASN A 1 106 ? 11.404 -0.012 2.598 1.00 50.09 106 ASN A O 1
ATOM 853 N N . ARG A 1 107 ? 10.709 2.068 3.058 1.00 47.09 107 ARG A N 1
ATOM 854 C CA . ARG A 1 107 ? 10.991 2.081 4.509 1.00 47.09 107 ARG A CA 1
ATOM 855 C C . ARG A 1 107 ? 10.086 1.141 5.321 1.00 47.09 107 ARG A C 1
ATOM 857 O O . ARG A 1 107 ? 10.028 1.272 6.541 1.00 47.09 107 ARG A O 1
ATOM 864 N N . LEU A 1 108 ? 9.322 0.291 4.641 1.00 50.72 108 LEU A N 1
ATOM 865 C CA . LEU A 1 108 ? 8.570 -0.792 5.248 1.00 50.72 108 LEU A CA 1
ATOM 866 C C . LEU A 1 108 ? 9.436 -2.054 5.344 1.00 50.72 108 LEU A C 1
ATOM 868 O O . LEU A 1 108 ? 9.330 -2.702 6.364 1.00 50.72 108 LEU A O 1
ATOM 872 N N . TRP A 1 109 ? 10.381 -2.298 4.417 1.00 40.94 109 TRP A N 1
ATOM 873 C CA . TRP A 1 109 ? 11.244 -3.489 4.427 1.00 40.94 109 TRP A CA 1
ATOM 874 C C . TRP A 1 109 ? 12.169 -3.559 5.661 1.00 40.94 109 TRP A C 1
ATOM 876 O O . TRP A 1 109 ? 13.319 -3.113 5.618 1.00 40.94 109 TRP A O 1
ATOM 886 N N . ASP A 1 110 ? 11.687 -4.163 6.740 1.00 38.25 110 ASP A N 1
ATOM 887 C CA . ASP A 1 110 ? 12.489 -5.083 7.547 1.00 38.25 110 ASP A CA 1
ATOM 888 C C . ASP A 1 110 ? 12.190 -6.504 7.028 1.00 38.25 110 ASP A C 1
ATOM 890 O O . ASP A 1 110 ? 11.119 -6.756 6.482 1.00 38.25 110 ASP A O 1
ATOM 894 N N . GLU A 1 111 ? 13.139 -7.432 7.089 1.00 39.03 111 GLU A N 1
ATOM 895 C CA . GLU A 1 111 ? 13.158 -8.696 6.324 1.00 39.03 111 GLU A CA 1
ATOM 896 C C . GLU A 1 111 ? 12.104 -9.750 6.754 1.00 39.03 111 GLU A C 1
ATOM 898 O O . GLU A 1 111 ? 12.232 -10.944 6.475 1.00 39.03 111 GLU A O 1
ATOM 903 N N . THR A 1 112 ? 11.009 -9.325 7.382 1.00 36.94 112 THR A N 1
ATOM 904 C CA . THR A 1 112 ? 9.884 -10.151 7.820 1.00 36.94 112 THR A CA 1
ATOM 905 C C . THR A 1 112 ? 8.566 -9.500 7.401 1.00 36.94 112 THR A C 1
ATOM 907 O O . THR A 1 112 ? 8.118 -8.574 8.058 1.00 36.94 112 THR A O 1
ATOM 910 N N . VAL A 1 113 ? 7.972 -9.994 6.306 1.00 40.41 113 VAL A N 1
ATOM 911 C CA . VAL A 1 113 ? 6.562 -9.834 5.870 1.00 40.41 113 VAL A CA 1
ATOM 912 C C . VAL A 1 113 ? 5.794 -8.685 6.556 1.00 40.41 113 VAL A C 1
ATOM 914 O O . VAL A 1 113 ? 5.232 -8.870 7.632 1.00 40.41 113 VAL A O 1
ATOM 917 N N . ASP A 1 114 ? 5.737 -7.513 5.917 1.00 52.75 114 ASP A N 1
ATOM 918 C CA . ASP A 1 114 ? 5.098 -6.332 6.509 1.00 52.75 114 ASP A CA 1
ATOM 919 C C . ASP A 1 114 ? 3.570 -6.405 6.479 1.00 52.75 114 ASP A C 1
ATOM 921 O O . ASP A 1 114 ? 2.943 -6.402 5.416 1.00 52.75 114 ASP A O 1
ATOM 925 N N . TYR A 1 115 ? 2.971 -6.360 7.663 1.00 51.00 115 TYR A N 1
ATOM 926 C CA . TYR A 1 115 ? 1.555 -6.098 7.857 1.00 51.00 115 TYR A CA 1
ATOM 927 C C . TYR A 1 115 ? 1.316 -4.586 7.959 1.00 51.00 115 TYR A C 1
ATOM 929 O O . TYR A 1 115 ? 1.850 -3.913 8.840 1.00 51.00 115 TYR A O 1
ATOM 937 N N . ILE A 1 116 ? 0.495 -4.017 7.069 1.00 57.25 116 ILE A N 1
ATOM 938 C CA . ILE A 1 116 ? 0.092 -2.595 7.176 1.00 57.25 116 ILE A CA 1
ATOM 939 C C . ILE A 1 116 ? -0.908 -2.387 8.331 1.00 57.25 116 ILE A C 1
ATOM 941 O O . ILE A 1 116 ? -0.998 -1.294 8.889 1.00 57.25 116 ILE A O 1
ATOM 945 N N . CYS A 1 117 ? -1.628 -3.441 8.710 1.00 51.72 117 CYS A N 1
ATOM 946 C CA . CYS A 1 117 ? -2.614 -3.473 9.780 1.00 51.72 117 CYS A CA 1
ATOM 947 C C . CYS A 1 117 ? -2.580 -4.876 10.409 1.00 51.72 117 CYS A C 1
ATOM 949 O O . CYS A 1 117 ? -2.670 -5.876 9.694 1.00 51.72 117 CYS A O 1
ATOM 951 N N . GLU A 1 118 ? -2.402 -4.946 11.728 1.00 49.47 118 GLU A N 1
ATOM 952 C CA . GLU A 1 118 ? -2.557 -6.167 12.516 1.00 49.47 118 GLU A CA 1
ATOM 953 C C . GLU A 1 118 ? -3.614 -5.892 13.582 1.00 49.47 118 GLU A C 1
ATOM 955 O O . GLU A 1 118 ? -3.391 -5.084 14.487 1.00 49.47 118 GLU A O 1
ATOM 960 N N . ARG A 1 119 ? -4.763 -6.569 13.521 1.00 44.47 119 ARG A N 1
ATOM 961 C CA . ARG A 1 119 ? -5.590 -6.672 14.723 1.00 44.47 119 ARG A CA 1
ATOM 962 C C . ARG A 1 119 ? -4.889 -7.593 15.719 1.00 44.47 119 ARG A C 1
ATOM 964 O O . ARG A 1 119 ? -4.522 -8.707 15.337 1.00 44.47 119 ARG A O 1
ATOM 971 N N . PRO A 1 120 ? -4.776 -7.211 17.001 1.00 45.34 120 PRO A N 1
ATOM 972 C CA . PRO A 1 120 ? -4.588 -8.197 18.050 1.00 45.34 120 PRO A CA 1
ATOM 973 C C . PRO A 1 120 ? -5.773 -9.163 17.990 1.00 45.34 120 PRO A C 1
ATOM 975 O O . PRO A 1 120 ? -6.926 -8.725 17.937 1.00 45.34 120 PRO A O 1
ATOM 978 N N . LEU A 1 121 ? -5.497 -10.467 17.971 1.00 46.59 121 LEU A N 1
ATOM 979 C CA . LEU A 1 121 ? -6.535 -11.463 18.221 1.00 46.59 121 LEU A CA 1
ATOM 980 C C . LEU A 1 121 ? -7.133 -11.152 19.602 1.00 46.59 121 LEU A C 1
ATOM 982 O O . LEU A 1 121 ? -6.386 -11.032 20.575 1.00 46.59 121 LEU A O 1
ATOM 986 N N . ALA A 1 122 ? -8.447 -10.929 19.639 1.00 48.28 122 ALA A N 1
ATOM 987 C CA . ALA A 1 122 ? -9.204 -10.766 20.878 1.00 48.28 122 ALA A CA 1
ATOM 988 C C . ALA A 1 122 ? -9.252 -12.079 21.668 1.00 48.28 122 ALA A C 1
ATOM 990 O O . ALA A 1 122 ? -9.285 -13.152 21.020 1.00 48.28 122 ALA A O 1
#

InterPro domains:
  IPR006186 Serine/threonine-specific protein phosphatase/bis(5-nucleosyl)-tetraphosphatase [PR00114] (35-55)
  IPR006186 Serine/threonine-specific protein phosphatase/bis(5-nucleosyl)-tetraphosphatase [PR00114] (57-73)
  IPR029052 Metallo-dependent phosphatase-like [G3DSA:3.60.21.10] (19-122)
  IPR029052 Metallo-dependent phosphatase-like [SSF56300] (26-100)
  IPR050341 Serine/threonine-protein phosphatase PP1 catalytic subunit [PTHR11668] (26-93)

Secondary structure (DSSP, 8-state):
---PPPPHHHHHHHHTPPPPHHHHHHHHHHHHHHT-S-EEE-SS--TTSEEE-TTS-EEEE---TTGGGT----EEEEEE-TT--EEEEEE--SSTTHHHHHHHH-TT-SSS---S--PPP-

Sequence (122 aa):
MGTLAPSSDSFIAYLNKPIHRKEVLVIDDFCERFGLELIVRAHQMCLDGFWVTPSRRLLTLFSAPMYCNLYRNAGTVLDVDENLRCQLISMVPESRGCRDRVLRQNRLWDETVDYICERPLA

Foldseek 3Di:
DDDDDPQPVVLLVVLPPDDDPVVVVVLVVVCVVVVHQADEEEDRADQAQWDADPSLRYIYGAADACVVVRHQRKHWDWDQDPQRFTFIDIHGDPPPCRVVCNVPVPPQDDPDTGGSDGDDDD

Organism: NCBI:txid53326

pLDDT: mean 74.76, std 17.2, range [35.97, 96.88]